Protein AF-A0A8C6RHA1-F1 (afdb_monomer)

pLDDT: mean 89.79, std 12.49, range [43.5, 98.19]

Mean predicted aligned error: 6.56 Å

Nearest PDB structures (foldseek):
  3hzj-assembly1_A  TM=1.000E+00  e=1.591E-09  Homo sapiens
  3hzj-assembly2_B  TM=9.993E-01  e=4.593E-09  Homo sapiens
  4nc6-assembly1_A  TM=9.758E-01  e=2.110E-07  Homo sapiens

Structure (mmCIF, N/CA/C/O backbone):
data_AF-A0A8C6RHA1-F1
#
_entry.id   AF-A0A8C6RHA1-F1
#
loop_
_atom_site.group_PDB
_atom_site.id
_atom_site.type_symbol
_atom_site.label_atom_id
_atom_site.label_alt_id
_atom_site.label_comp_id
_atom_site.label_asym_id
_atom_site.label_entity_id
_atom_site.label_seq_id
_atom_site.pdbx_PDB_ins_code
_atom_site.Cartn_x
_atom_site.Cartn_y
_atom_site.Cartn_z
_atom_site.occupancy
_atom_site.B_iso_or_equiv
_atom_site.auth_seq_id
_atom_site.auth_comp_id
_atom_site.auth_asym_id
_atom_site.auth_atom_id
_atom_site.pdbx_PDB_model_num
ATOM 1 N N . PRO A 1 1 ? 1.951 5.458 -12.246 1.00 89.94 1 PRO A N 1
ATOM 2 C CA . PRO A 1 1 ? 1.828 5.523 -13.725 1.00 89.94 1 PRO A CA 1
ATOM 3 C C . PRO A 1 1 ? 0.358 5.416 -14.117 1.00 89.94 1 PRO A C 1
ATOM 5 O O . PRO A 1 1 ? -0.366 4.764 -13.374 1.00 89.94 1 PRO A O 1
ATOM 8 N N . LEU A 1 2 ? -0.089 6.056 -15.203 1.00 91.56 2 LEU A N 1
ATOM 9 C CA . LEU A 1 2 ? -1.525 6.140 -15.520 1.00 91.56 2 LEU A CA 1
ATOM 10 C C . LEU A 1 2 ? -2.187 4.761 -15.674 1.00 91.56 2 LEU A C 1
ATOM 12 O O . LEU A 1 2 ? -3.212 4.530 -15.047 1.00 91.56 2 LEU A O 1
ATOM 16 N N . CYS A 1 3 ? -1.547 3.820 -16.378 1.00 88.81 3 CYS A N 1
ATOM 17 C CA . CYS A 1 3 ? -2.035 2.442 -16.546 1.00 88.81 3 CYS A CA 1
ATOM 18 C C . CYS A 1 3 ? -2.365 1.746 -15.213 1.00 88.81 3 CYS A C 1
ATOM 20 O O . CYS A 1 3 ? -3.437 1.180 -15.038 1.00 88.81 3 CYS A O 1
ATOM 22 N N . MET A 1 4 ? -1.468 1.855 -14.233 1.00 91.75 4 MET A N 1
ATOM 23 C CA . MET A 1 4 ? -1.667 1.312 -12.891 1.00 91.75 4 MET A CA 1
ATOM 24 C C . MET A 1 4 ? -2.820 2.006 -12.157 1.00 91.75 4 MET A C 1
ATOM 26 O O . MET A 1 4 ? -3.584 1.346 -11.462 1.00 91.75 4 MET A O 1
ATOM 30 N N . VAL A 1 5 ? -2.939 3.330 -12.294 1.00 93.62 5 VAL A N 1
ATOM 31 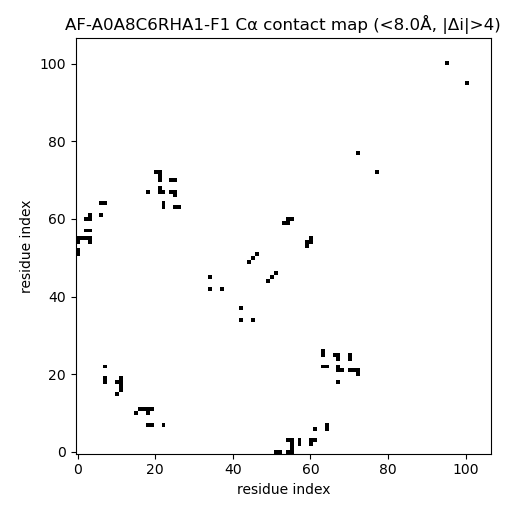C CA . VAL A 1 5 ? -3.997 4.101 -11.627 1.00 93.62 5 VAL A CA 1
ATOM 32 C C . VAL A 1 5 ? -5.364 3.725 -12.188 1.00 93.62 5 VAL A C 1
ATOM 34 O O . VAL A 1 5 ? -6.279 3.542 -11.399 1.00 93.62 5 VAL A O 1
ATOM 37 N N . PHE A 1 6 ? -5.498 3.533 -13.503 1.00 93.50 6 PHE A N 1
ATOM 38 C CA . PHE A 1 6 ? -6.762 3.107 -14.109 1.00 93.50 6 PHE A CA 1
ATOM 39 C C . PHE A 1 6 ? -7.244 1.773 -13.543 1.00 93.50 6 PHE A C 1
ATOM 41 O O . PHE A 1 6 ? -8.356 1.717 -13.037 1.00 93.50 6 PHE A O 1
ATOM 48 N N . HIS A 1 7 ? -6.374 0.763 -13.455 1.00 91.94 7 HIS A N 1
ATOM 49 C CA . HIS A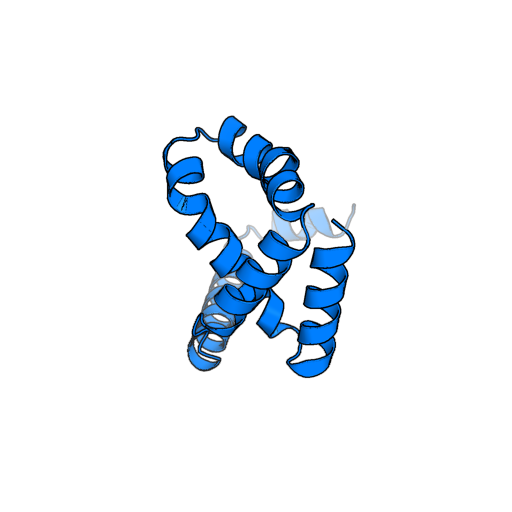 1 7 ? -6.754 -0.504 -12.825 1.00 91.94 7 HIS A CA 1
ATOM 50 C C . HIS A 1 7 ? -7.149 -0.368 -11.348 1.00 91.94 7 HIS A C 1
ATOM 52 O O . HIS A 1 7 ? -8.058 -1.056 -10.887 1.00 91.94 7 HIS A O 1
ATOM 58 N N . ILE A 1 8 ? -6.485 0.515 -10.592 1.00 93.62 8 ILE A N 1
ATOM 59 C CA . ILE A 1 8 ? -6.868 0.779 -9.198 1.00 93.62 8 ILE A CA 1
ATOM 60 C C . ILE A 1 8 ? -8.265 1.402 -9.144 1.00 93.62 8 ILE A C 1
ATOM 62 O O . IL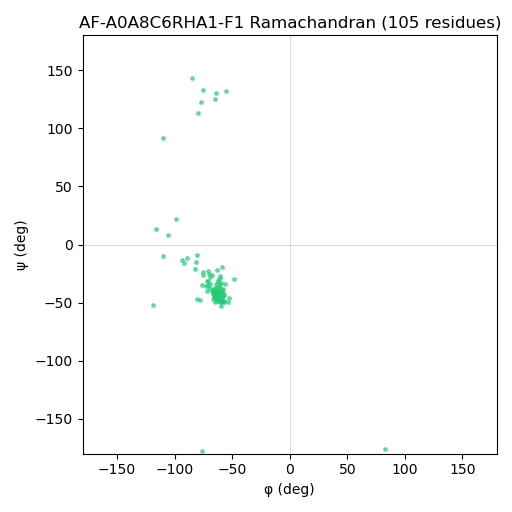E A 1 8 ? -9.054 1.015 -8.288 1.00 93.62 8 ILE A O 1
ATOM 66 N N . ILE A 1 9 ? -8.579 2.345 -10.039 1.00 95.25 9 ILE A N 1
ATOM 67 C CA . ILE A 1 9 ? -9.904 2.970 -10.112 1.00 95.25 9 ILE A CA 1
ATOM 68 C C . ILE A 1 9 ? -10.969 1.950 -10.523 1.00 95.25 9 ILE A C 1
ATOM 70 O O . ILE A 1 9 ? -12.017 1.908 -9.887 1.00 95.25 9 ILE A O 1
ATOM 74 N N . ASP A 1 10 ? -10.696 1.087 -11.502 1.00 93.31 10 ASP A N 1
ATOM 75 C CA . ASP A 1 10 ? -11.629 0.039 -11.931 1.00 93.31 10 ASP A CA 1
ATOM 76 C C . ASP A 1 10 ? -12.013 -0.875 -10.757 1.00 93.31 10 ASP A C 1
ATOM 78 O O . ASP A 1 10 ? -13.194 -1.090 -10.474 1.00 93.31 10 ASP A O 1
ATOM 82 N N . LEU A 1 11 ? -11.014 -1.362 -10.012 1.00 92.00 11 LEU A N 1
ATOM 83 C CA . LEU A 1 11 ? -11.244 -2.210 -8.842 1.00 92.00 11 LEU A CA 1
ATOM 84 C C . LEU A 1 11 ? -11.876 -1.439 -7.680 1.00 92.00 11 LEU A C 1
ATOM 86 O O . LEU A 1 11 ? -12.694 -1.992 -6.954 1.00 92.00 11 LEU A O 1
ATOM 90 N N . LEU A 1 12 ? -11.535 -0.161 -7.504 1.00 94.56 12 LEU A N 1
ATOM 91 C CA . LEU A 1 12 ? -12.140 0.695 -6.484 1.00 94.56 12 LEU A CA 1
ATOM 92 C C . LEU A 1 12 ? -13.638 0.881 -6.732 1.00 94.56 12 LEU A C 1
ATOM 94 O O . LEU A 1 12 ? -14.421 0.829 -5.786 1.00 94.56 12 LEU A O 1
ATOM 98 N N . LEU A 1 13 ? -14.034 1.092 -7.987 1.00 94.81 13 LEU A N 1
ATOM 99 C CA . LEU A 1 13 ? -15.435 1.239 -8.375 1.00 94.81 13 LEU A CA 1
ATOM 100 C C . LEU A 1 13 ? -16.198 -0.090 -8.279 1.00 94.81 13 LEU A C 1
ATOM 102 O O . LEU A 1 13 ? -17.387 -0.080 -7.971 1.00 94.81 13 LEU A O 1
ATOM 106 N N . CYS A 1 14 ? -15.524 -1.221 -8.502 1.00 92.44 14 CYS A N 1
ATOM 107 C CA . CYS A 1 14 ? -16.125 -2.553 -8.433 1.00 92.44 14 CYS A CA 1
ATOM 108 C C . CYS A 1 14 ? -16.256 -3.090 -6.992 1.00 92.44 14 CYS A C 1
ATOM 110 O O . CYS A 1 14 ? -17.311 -3.588 -6.603 1.00 92.44 14 CYS A O 1
ATOM 112 N N . GLU A 1 15 ? -15.198 -2.980 -6.183 1.00 88.38 15 GLU A N 1
ATOM 113 C CA . GLU A 1 15 ? -15.076 -3.632 -4.866 1.00 88.38 15 GLU A CA 1
ATOM 114 C C . GLU A 1 15 ? -15.126 -2.652 -3.677 1.00 88.38 15 GLU A C 1
ATOM 116 O O . GLU A 1 15 ? -15.226 -3.062 -2.514 1.00 88.38 15 GLU A O 1
ATOM 121 N N . GLY A 1 16 ? -15.063 -1.345 -3.944 1.00 91.38 16 GLY A N 1
ATOM 122 C CA . GLY A 1 16 ? -15.040 -0.287 -2.937 1.00 91.38 16 GLY A CA 1
ATOM 123 C C . GLY A 1 16 ? -13.651 -0.007 -2.348 1.00 91.38 16 GLY A C 1
ATOM 124 O O . GLY A 1 16 ? -12.633 -0.581 -2.734 1.00 91.38 16 GLY A O 1
ATOM 125 N N . LEU A 1 17 ? -13.602 0.892 -1.355 1.00 92.25 17 LEU A N 1
ATOM 126 C CA . LEU A 1 17 ? -12.356 1.438 -0.781 1.00 92.25 17 LEU A CA 1
ATOM 127 C C . LEU A 1 17 ? -11.404 0.392 -0.181 1.00 92.25 17 LEU A C 1
ATOM 129 O O . LEU A 1 17 ? -10.208 0.652 -0.048 1.00 92.25 17 LEU A O 1
ATOM 133 N N . ASN A 1 18 ? -11.895 -0.804 0.146 1.00 90.00 18 ASN A N 1
ATOM 134 C CA . ASN A 1 18 ? -11.064 -1.865 0.712 1.00 90.00 18 ASN A CA 1
ATOM 135 C C . ASN A 1 18 ? -9.965 -2.343 -0.247 1.00 90.00 18 ASN A C 1
ATOM 137 O O . ASN A 1 18 ? -8.951 -2.872 0.221 1.00 90.00 18 ASN A O 1
ATOM 141 N N . ILE A 1 19 ? -10.111 -2.136 -1.562 1.00 93.75 19 ILE A N 1
ATOM 142 C CA . ILE A 1 19 ? -9.070 -2.505 -2.525 1.00 93.75 19 ILE A CA 1
ATOM 143 C C . ILE A 1 19 ? -7.753 -1.762 -2.268 1.00 93.75 19 ILE A C 1
ATOM 145 O O . ILE A 1 19 ? -6.673 -2.303 -2.501 1.00 93.75 19 ILE A O 1
ATOM 149 N N . ILE A 1 20 ? -7.811 -0.557 -1.697 1.00 94.69 20 ILE A N 1
ATOM 150 C CA . ILE A 1 20 ? -6.612 0.230 -1.400 1.00 94.69 20 ILE A CA 1
ATOM 151 C C . ILE A 1 20 ? -5.698 -0.525 -0.427 1.00 94.69 20 ILE A C 1
ATOM 153 O O . ILE A 1 20 ? -4.482 -0.542 -0.617 1.00 94.69 20 ILE A O 1
ATOM 157 N N . PHE A 1 21 ? -6.265 -1.241 0.552 1.00 95.56 21 PHE A N 1
ATOM 158 C CA . PHE A 1 21 ? -5.485 -2.095 1.452 1.00 95.56 21 PHE A CA 1
ATOM 159 C C . PHE A 1 21 ? -4.846 -3.280 0.724 1.00 95.56 21 PHE A C 1
ATOM 161 O O . PHE A 1 21 ? -3.699 -3.621 1.004 1.00 95.56 21 PHE A O 1
ATOM 168 N N . HIS A 1 22 ? -5.556 -3.893 -0.222 1.00 95.12 22 HIS A N 1
ATOM 169 C CA . HIS A 1 22 ? -5.043 -5.015 -1.009 1.00 95.12 22 HIS A CA 1
ATOM 170 C C . HIS A 1 22 ? -3.846 -4.585 -1.865 1.00 95.12 22 HIS A C 1
ATOM 172 O O . HIS A 1 22 ? -2.789 -5.216 -1.821 1.00 95.12 22 HIS A O 1
ATOM 178 N N . VAL A 1 23 ? -3.979 -3.462 -2.577 1.00 95.88 23 VAL A N 1
ATOM 179 C CA . VAL A 1 23 ? -2.910 -2.893 -3.410 1.00 95.88 23 VAL A CA 1
ATOM 180 C C . VAL A 1 23 ? -1.724 -2.452 -2.551 1.00 95.88 23 VAL A C 1
ATOM 182 O O . VAL A 1 23 ? -0.582 -2.760 -2.889 1.00 95.88 23 VAL A O 1
ATOM 185 N N . ALA A 1 24 ? -1.965 -1.794 -1.412 1.00 96.38 24 ALA A N 1
ATOM 186 C CA . ALA A 1 24 ? -0.902 -1.395 -0.491 1.00 96.38 24 ALA A CA 1
ATOM 187 C C . ALA A 1 24 ? -0.111 -2.606 0.031 1.00 96.38 24 ALA A C 1
ATOM 189 O O . ALA A 1 24 ? 1.121 -2.605 0.003 1.00 96.38 24 ALA A O 1
ATOM 190 N N . LEU A 1 25 ? -0.800 -3.672 0.449 1.00 96.75 25 LEU A N 1
ATOM 191 C CA . LEU A 1 25 ? -0.153 -4.903 0.905 1.00 96.75 25 LEU A CA 1
ATOM 192 C C . LEU A 1 25 ? 0.613 -5.605 -0.220 1.00 96.75 25 LEU A C 1
ATOM 194 O O . LEU A 1 25 ? 1.700 -6.123 0.031 1.00 96.75 25 LEU A O 1
ATOM 198 N N . ALA A 1 26 ? 0.095 -5.602 -1.450 1.00 96.81 26 ALA A N 1
ATOM 199 C CA . ALA A 1 26 ? 0.798 -6.160 -2.603 1.00 96.81 26 ALA A CA 1
ATOM 200 C C . ALA A 1 26 ? 2.091 -5.390 -2.898 1.00 96.81 26 ALA A C 1
ATOM 202 O O . ALA A 1 26 ? 3.148 -6.000 -3.050 1.00 96.81 26 ALA A O 1
ATOM 203 N N . LEU A 1 27 ? 2.039 -4.054 -2.885 1.00 96.88 27 LEU A N 1
ATOM 204 C CA . LEU A 1 27 ? 3.213 -3.199 -3.075 1.00 96.88 27 LEU A CA 1
ATOM 205 C C . LEU A 1 27 ? 4.292 -3.463 -2.020 1.00 96.88 27 LEU A C 1
ATOM 207 O O . LEU A 1 27 ? 5.468 -3.602 -2.370 1.00 96.88 27 LEU A O 1
ATOM 211 N N . LEU A 1 28 ? 3.893 -3.565 -0.748 1.00 97.12 28 LEU A N 1
ATOM 212 C CA . LEU A 1 28 ? 4.797 -3.865 0.365 1.00 97.12 28 LEU A CA 1
ATOM 213 C C . LEU A 1 28 ? 5.385 -5.273 0.249 1.00 97.12 28 LEU A C 1
ATOM 215 O O . LEU A 1 28 ? 6.591 -5.446 0.398 1.00 97.12 28 LEU A O 1
ATOM 219 N N . LYS A 1 29 ? 4.557 -6.275 -0.066 1.00 96.19 29 LYS A N 1
ATOM 220 C CA . LYS A 1 29 ? 4.997 -7.666 -0.224 1.00 96.19 29 LYS A CA 1
ATOM 221 C C . LYS A 1 29 ? 6.021 -7.806 -1.350 1.00 96.19 29 LYS A C 1
ATOM 223 O O . LYS A 1 29 ? 7.046 -8.450 -1.155 1.00 96.19 29 LYS A O 1
ATOM 228 N N . THR A 1 30 ? 5.765 -7.179 -2.495 1.00 95.94 30 THR A N 1
ATOM 229 C CA . THR A 1 30 ? 6.643 -7.231 -3.675 1.00 95.94 30 THR A CA 1
ATOM 230 C C . THR A 1 30 ? 7.939 -6.442 -3.483 1.00 95.94 30 THR A C 1
ATOM 232 O O . THR A 1 30 ? 8.936 -6.741 -4.131 1.00 95.94 30 THR A O 1
ATOM 235 N N . SER A 1 31 ? 7.955 -5.471 -2.568 1.00 96.69 31 SER A N 1
ATOM 236 C CA . SER A 1 31 ? 9.120 -4.615 -2.292 1.00 96.69 31 SER A CA 1
ATOM 237 C C . SER A 1 31 ? 9.830 -4.949 -0.978 1.00 96.69 31 SER A C 1
ATOM 239 O O . SER A 1 31 ? 10.686 -4.189 -0.536 1.00 96.69 31 SER A O 1
ATOM 241 N N . LYS A 1 32 ? 9.458 -6.053 -0.319 1.00 97.38 32 LYS A N 1
ATOM 242 C CA . LYS A 1 32 ? 9.887 -6.381 1.047 1.00 97.38 32 LYS A CA 1
ATOM 243 C C . LYS A 1 32 ? 11.409 -6.365 1.208 1.00 97.38 32 LYS A C 1
ATOM 245 O O . LYS A 1 32 ? 11.905 -5.741 2.137 1.00 97.38 32 LYS A O 1
ATOM 250 N N . GLU A 1 33 ? 12.129 -7.042 0.320 1.00 97.25 33 GLU A N 1
ATOM 251 C CA . GLU A 1 33 ? 13.585 -7.183 0.431 1.00 97.25 33 GLU A CA 1
ATOM 252 C C . GLU A 1 33 ? 14.306 -5.844 0.216 1.00 97.25 33 GLU A C 1
ATOM 254 O O . GLU A 1 33 ? 15.205 -5.510 0.982 1.00 97.25 33 GLU A O 1
ATOM 259 N N . ASP A 1 34 ? 13.852 -5.027 -0.743 1.00 96.12 34 ASP A N 1
ATOM 260 C CA . ASP A 1 34 ? 14.393 -3.676 -0.952 1.00 96.12 34 ASP A CA 1
ATOM 261 C C . ASP A 1 34 ? 14.174 -2.781 0.278 1.00 96.12 34 ASP A C 1
ATOM 263 O O . ASP A 1 34 ? 15.046 -2.002 0.656 1.00 96.12 34 ASP A O 1
ATOM 267 N N . LEU A 1 35 ? 12.998 -2.889 0.907 1.00 97.38 35 LEU A N 1
ATOM 268 C CA . LEU A 1 35 ? 12.629 -2.086 2.072 1.00 97.38 35 LEU A CA 1
ATOM 269 C C . LEU A 1 35 ? 13.374 -2.515 3.340 1.00 97.38 35 LEU A C 1
ATOM 271 O O . LEU A 1 35 ? 13.718 -1.658 4.144 1.00 97.38 35 LEU A O 1
ATOM 275 N N . LEU A 1 36 ? 13.630 -3.813 3.526 1.00 97.69 36 LEU A N 1
ATOM 276 C CA . LEU A 1 36 ? 14.361 -4.325 4.692 1.00 97.69 36 LEU A CA 1
ATOM 277 C C . LEU A 1 36 ? 15.850 -3.966 4.677 1.00 97.69 36 LEU A C 1
ATOM 279 O O . LEU A 1 36 ? 16.471 -3.919 5.734 1.00 97.69 36 LEU A O 1
ATOM 283 N N . GLN A 1 37 ? 16.418 -3.730 3.495 1.00 96.62 37 GLN A N 1
ATOM 284 C CA . GLN A 1 37 ? 17.813 -3.316 3.333 1.00 96.62 37 GLN A CA 1
ATOM 285 C C . GLN A 1 37 ? 17.991 -1.793 3.369 1.00 96.62 37 GLN A C 1
ATOM 287 O O . GLN A 1 37 ? 19.120 -1.309 3.434 1.00 96.62 37 GLN A O 1
ATOM 292 N N . ALA A 1 38 ? 16.896 -1.036 3.301 1.00 97.50 38 ALA A N 1
ATOM 293 C CA . ALA A 1 38 ? 16.933 0.413 3.309 1.00 97.50 38 ALA A CA 1
ATOM 294 C C . ALA A 1 38 ? 16.987 0.965 4.740 1.00 97.50 38 ALA A C 1
ATOM 296 O O . ALA A 1 38 ? 16.327 0.466 5.652 1.00 97.50 38 ALA A O 1
ATOM 297 N N . ASP A 1 39 ? 17.729 2.055 4.916 1.00 97.94 39 ASP A N 1
ATOM 298 C CA . ASP A 1 39 ? 17.575 2.924 6.075 1.00 97.94 39 ASP A CA 1
ATOM 299 C C . ASP A 1 39 ? 16.318 3.806 5.928 1.00 97.94 39 ASP A C 1
ATOM 301 O O . ASP A 1 39 ? 15.552 3.704 4.963 1.00 97.94 39 ASP A O 1
ATOM 305 N N . PHE A 1 40 ? 16.075 4.684 6.903 1.00 97.56 40 PHE A N 1
ATOM 306 C CA . PHE A 1 40 ? 14.884 5.533 6.907 1.00 97.56 40 PHE A CA 1
ATOM 307 C C . PHE A 1 40 ? 14.787 6.424 5.655 1.00 97.56 40 PHE A C 1
ATOM 309 O O . PHE A 1 40 ? 13.742 6.470 5.001 1.00 97.56 40 PHE A O 1
ATOM 316 N N . GLU A 1 41 ? 15.875 7.106 5.283 1.00 98.00 41 GLU A N 1
ATOM 317 C CA . GLU A 1 41 ? 15.894 7.969 4.097 1.00 98.00 41 GLU A CA 1
ATOM 318 C C . GLU A 1 41 ? 15.750 7.151 2.804 1.00 98.00 41 GLU A C 1
ATOM 320 O O . GLU A 1 41 ? 14.970 7.509 1.912 1.00 98.00 41 GLU A O 1
ATOM 325 N N . GLY A 1 42 ? 16.445 6.017 2.717 1.00 98.12 42 GLY A N 1
ATOM 326 C CA . GLY A 1 42 ? 16.382 5.078 1.607 1.00 98.12 42 GLY A CA 1
ATOM 327 C C . GLY A 1 42 ? 14.972 4.548 1.375 1.00 98.12 42 GLY A C 1
ATOM 328 O O . GLY A 1 42 ? 14.513 4.533 0.229 1.00 98.12 42 GLY A O 1
ATOM 329 N N . ALA A 1 43 ? 14.243 4.206 2.439 1.00 98.19 43 ALA A N 1
ATOM 330 C CA . ALA A 1 43 ? 12.857 3.758 2.348 1.00 98.19 43 ALA A CA 1
ATOM 331 C C . ALA A 1 43 ? 11.948 4.867 1.788 1.00 98.19 43 ALA A C 1
ATOM 333 O O . ALA A 1 43 ? 11.179 4.634 0.850 1.00 98.19 43 ALA A O 1
ATOM 334 N N . LEU A 1 44 ? 12.081 6.106 2.276 1.00 97.81 44 LEU A N 1
ATOM 335 C CA . LEU A 1 44 ? 11.316 7.248 1.755 1.00 97.81 44 LEU A CA 1
ATOM 336 C C . LEU A 1 44 ? 11.631 7.523 0.277 1.00 97.81 44 LEU A C 1
ATOM 338 O O . LEU A 1 44 ? 10.725 7.756 -0.533 1.00 97.81 44 LEU A O 1
ATOM 342 N N . LYS A 1 45 ? 12.910 7.459 -0.105 1.00 97.62 45 LYS A N 1
ATOM 343 C CA . LYS A 1 45 ? 13.351 7.614 -1.497 1.00 97.62 45 LYS A CA 1
ATOM 344 C C . LYS A 1 45 ? 12.826 6.484 -2.383 1.00 97.62 45 LYS A C 1
ATOM 346 O O . LYS A 1 45 ? 12.415 6.741 -3.519 1.00 97.62 45 LYS A O 1
ATOM 351 N N . PHE A 1 46 ? 12.795 5.254 -1.875 1.00 97.62 46 PHE A N 1
ATOM 352 C CA . PHE A 1 46 ? 12.247 4.095 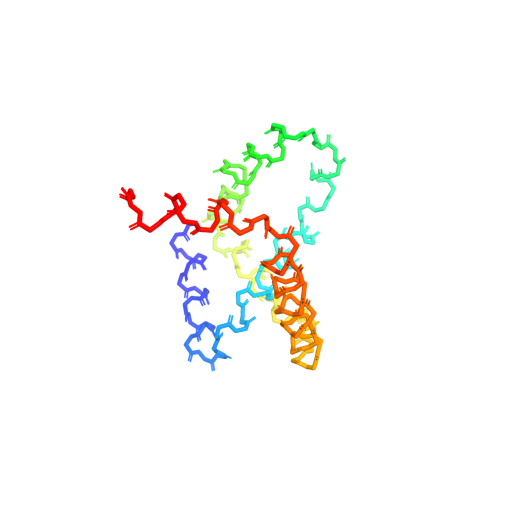-2.571 1.00 97.62 46 PHE A CA 1
ATOM 353 C C . PHE A 1 46 ? 10.769 4.305 -2.918 1.00 97.62 46 PHE A C 1
ATOM 355 O O . PHE A 1 46 ? 10.412 4.227 -4.098 1.00 97.62 46 PHE A O 1
ATOM 362 N N . PHE A 1 47 ? 9.933 4.666 -1.936 1.00 97.00 47 PHE A N 1
ATOM 363 C CA . PHE A 1 47 ? 8.502 4.912 -2.156 1.00 97.00 47 PHE A CA 1
ATOM 364 C C . PHE A 1 47 ? 8.240 6.054 -3.141 1.00 97.00 47 PHE A C 1
ATOM 366 O O . PHE A 1 47 ? 7.360 5.945 -3.994 1.00 97.00 47 PHE A O 1
ATOM 373 N N . ARG A 1 48 ? 9.014 7.142 -3.060 1.00 96.62 48 ARG A N 1
ATOM 374 C CA . ARG A 1 48 ? 8.810 8.328 -3.906 1.00 96.62 48 ARG A CA 1
ATOM 375 C C . ARG A 1 48 ? 9.292 8.144 -5.341 1.00 96.62 48 ARG A C 1
ATOM 377 O O . ARG A 1 48 ? 8.704 8.716 -6.256 1.00 96.62 48 ARG A O 1
ATOM 384 N N . VAL A 1 49 ? 10.378 7.398 -5.549 1.00 96.31 49 VAL A N 1
ATOM 385 C CA . VAL A 1 49 ? 11.089 7.379 -6.839 1.00 96.31 49 VAL A CA 1
ATOM 386 C C . VAL A 1 49 ? 11.102 6.001 -7.479 1.00 96.31 49 VAL A C 1
ATOM 388 O O . VAL A 1 49 ? 10.768 5.879 -8.657 1.00 96.31 49 VAL A O 1
ATOM 391 N N . GLN A 1 50 ? 11.527 4.972 -6.749 1.00 95.44 50 GLN A N 1
ATOM 392 C CA . GLN A 1 50 ? 11.756 3.651 -7.335 1.00 95.44 50 GLN A CA 1
ATOM 393 C C . GLN A 1 50 ? 10.444 2.902 -7.553 1.00 95.44 50 GLN A C 1
ATOM 395 O O . GLN A 1 50 ? 10.192 2.408 -8.655 1.00 95.44 50 GLN A O 1
ATOM 400 N N . LEU A 1 51 ? 9.582 2.880 -6.536 1.00 94.94 51 LEU A N 1
ATOM 401 C CA . LEU A 1 51 ? 8.323 2.149 -6.573 1.00 94.94 51 LEU A CA 1
ATOM 402 C C . LEU A 1 51 ? 7.426 2.588 -7.750 1.00 94.94 51 LEU A C 1
ATOM 404 O O . LEU A 1 51 ? 7.027 1.721 -8.528 1.00 94.94 51 LEU A O 1
ATOM 408 N N . PRO A 1 52 ? 7.181 3.892 -8.011 1.00 94.00 52 PRO A N 1
ATOM 409 C CA . PRO A 1 52 ? 6.342 4.306 -9.135 1.00 94.00 52 PRO A CA 1
ATOM 410 C C . PRO A 1 52 ? 6.972 4.013 -10.502 1.00 94.00 52 PRO A C 1
ATOM 412 O O . PRO A 1 52 ? 6.249 3.850 -11.484 1.00 94.00 52 PRO A O 1
ATOM 415 N N . LYS A 1 53 ? 8.310 3.948 -10.597 1.00 94.94 53 LYS A N 1
ATOM 416 C CA . LYS A 1 53 ? 9.014 3.614 -11.847 1.00 94.94 53 LYS A CA 1
ATOM 417 C C . LYS A 1 53 ? 8.816 2.147 -12.239 1.00 94.94 53 LYS A C 1
ATOM 419 O O . LYS A 1 53 ? 8.645 1.883 -13.427 1.00 94.94 53 LYS A O 1
ATOM 424 N N . ARG A 1 54 ? 8.780 1.220 -11.271 1.00 94.31 54 ARG A N 1
ATOM 425 C CA . ARG A 1 54 ? 8.605 -0.229 -11.516 1.00 94.31 54 ARG A CA 1
ATOM 426 C C . ARG A 1 54 ? 7.291 -0.561 -12.232 1.00 94.31 54 ARG A C 1
ATOM 428 O O . ARG A 1 54 ? 7.264 -1.451 -13.076 1.00 94.31 54 ARG A O 1
ATOM 435 N N . TYR A 1 55 ? 6.232 0.200 -11.964 1.00 95.62 55 TYR A N 1
ATOM 436 C CA . TYR A 1 55 ? 4.893 -0.030 -12.526 1.00 95.62 55 TYR A CA 1
ATOM 437 C C . TYR A 1 55 ? 4.571 0.856 -13.735 1.00 95.62 55 TYR A C 1
ATOM 439 O O . TYR A 1 55 ? 3.405 1.120 -14.016 1.00 95.62 55 TYR A O 1
ATOM 447 N N . ARG A 1 56 ? 5.590 1.390 -14.429 1.00 93.88 56 ARG A N 1
ATOM 448 C CA . ARG A 1 56 ? 5.377 2.117 -15.697 1.00 93.88 56 ARG A CA 1
ATOM 449 C C . ARG A 1 56 ? 4.982 1.177 -16.830 1.00 93.88 56 ARG A C 1
ATOM 451 O O . ARG A 1 56 ? 4.193 1.573 -17.678 1.00 93.88 56 ARG A O 1
ATOM 458 N N . ALA A 1 57 ? 5.528 -0.038 -16.825 1.00 93.69 57 ALA A N 1
ATOM 459 C CA . ALA A 1 57 ? 5.149 -1.086 -17.759 1.00 93.69 57 ALA A CA 1
ATOM 460 C C . ALA A 1 57 ? 3.789 -1.675 -17.366 1.00 93.69 57 ALA A C 1
ATOM 462 O O . ALA A 1 57 ? 3.565 -2.012 -16.201 1.00 93.69 57 ALA A O 1
ATOM 463 N N . GLU A 1 58 ? 2.906 -1.821 -18.350 1.00 91.75 58 GLU A N 1
ATOM 464 C CA . GLU A 1 58 ? 1.546 -2.331 -18.161 1.00 91.75 58 GLU A CA 1
ATOM 465 C C . GLU A 1 58 ? 1.535 -3.754 -17.596 1.00 91.75 58 GLU A C 1
ATOM 467 O O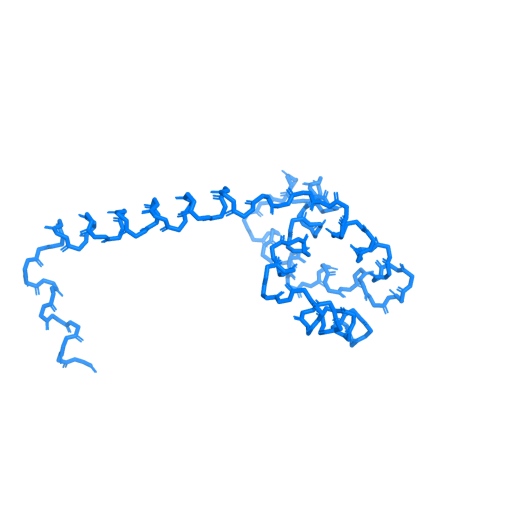 . GLU A 1 58 ? 0.801 -4.039 -16.654 1.00 91.75 58 GLU A O 1
ATOM 472 N N . GLU A 1 59 ? 2.431 -4.621 -18.071 1.00 94.62 59 GLU A N 1
ATOM 473 C CA . GLU A 1 59 ? 2.560 -5.987 -17.560 1.00 94.62 59 GLU A CA 1
ATOM 474 C C . GLU A 1 59 ? 2.851 -6.023 -16.051 1.00 94.62 59 GLU A C 1
ATOM 476 O O . GLU A 1 59 ? 2.245 -6.806 -15.317 1.00 94.62 59 GLU A O 1
ATOM 481 N N . ASN A 1 60 ? 3.729 -5.142 -15.563 1.00 94.06 60 ASN A N 1
ATOM 482 C CA . ASN A 1 60 ? 4.045 -5.061 -14.138 1.00 94.06 60 ASN A CA 1
ATOM 483 C C . ASN A 1 60 ? 2.844 -4.566 -13.328 1.00 94.06 60 ASN A C 1
ATOM 485 O O . ASN A 1 60 ? 2.608 -5.053 -12.223 1.00 94.06 60 ASN A O 1
ATOM 489 N N . ALA A 1 61 ? 2.086 -3.606 -13.867 1.00 93.88 61 ALA A N 1
ATOM 490 C CA . ALA A 1 61 ? 0.870 -3.117 -13.229 1.00 93.88 61 ALA A CA 1
ATOM 491 C C . ALA A 1 61 ? -0.194 -4.224 -13.156 1.00 93.88 61 ALA A C 1
ATOM 493 O O . ALA A 1 61 ? -0.756 -4.449 -12.089 1.00 93.88 61 ALA A O 1
ATOM 494 N N . ARG A 1 62 ? -0.399 -4.977 -14.243 1.00 93.44 62 ARG A N 1
ATOM 495 C CA . ARG A 1 62 ? -1.337 -6.107 -14.298 1.00 93.44 62 ARG A CA 1
ATOM 496 C C . ARG A 1 62 ? -0.980 -7.191 -13.282 1.00 93.44 62 ARG A C 1
ATOM 498 O O . ARG A 1 62 ? -1.829 -7.586 -12.488 1.00 93.44 62 ARG A O 1
ATOM 505 N N . ARG A 1 63 ? 0.292 -7.606 -13.240 1.00 95.00 63 ARG A N 1
ATOM 506 C CA . ARG A 1 63 ? 0.795 -8.585 -12.257 1.00 95.00 63 ARG A CA 1
ATOM 507 C C . ARG A 1 63 ? 0.580 -8.113 -10.816 1.00 95.00 63 ARG A C 1
ATOM 509 O O . ARG A 1 63 ? 0.233 -8.917 -9.956 1.00 95.00 63 ARG A O 1
ATOM 516 N N . LEU A 1 64 ? 0.757 -6.818 -10.539 1.00 95.12 64 LEU A N 1
ATOM 517 C CA . LEU A 1 64 ? 0.467 -6.258 -9.216 1.00 95.12 64 LEU A CA 1
ATOM 518 C C . LEU A 1 64 ? -1.019 -6.366 -8.859 1.00 95.12 64 LEU A C 1
ATOM 520 O O . LEU A 1 64 ? -1.330 -6.715 -7.723 1.00 95.12 64 LEU A O 1
ATOM 524 N N . MET A 1 65 ? -1.926 -6.074 -9.795 1.00 94.56 65 MET A N 1
ATOM 525 C CA . MET A 1 65 ? -3.369 -6.173 -9.543 1.00 94.56 65 MET A CA 1
ATOM 526 C C . MET A 1 65 ? -3.785 -7.617 -9.267 1.00 94.56 65 MET A C 1
ATOM 528 O O . MET A 1 65 ? -4.482 -7.873 -8.291 1.00 94.56 65 MET A O 1
ATOM 532 N N . GLU A 1 66 ? -3.269 -8.577 -10.039 1.00 93.56 66 GLU A N 1
ATOM 533 C CA . GLU A 1 66 ? -3.474 -10.006 -9.774 1.00 93.56 66 GLU A CA 1
ATOM 534 C C . GLU A 1 66 ? -2.992 -10.393 -8.367 1.00 93.56 66 GLU A C 1
ATOM 536 O O . GLU A 1 66 ? -3.678 -11.104 -7.632 1.00 93.56 66 GLU A O 1
ATOM 541 N N . GLN A 1 67 ? -1.821 -9.907 -7.950 1.00 94.62 67 GLN A N 1
ATOM 542 C CA . GLN A 1 67 ? -1.321 -10.133 -6.593 1.00 94.62 67 GLN A CA 1
ATOM 543 C C . GLN A 1 67 ? -2.212 -9.480 -5.533 1.00 94.62 67 GLN A C 1
ATOM 545 O O . GLN A 1 67 ? -2.463 -10.105 -4.504 1.00 94.62 67 GLN A O 1
ATOM 550 N N . ALA A 1 68 ? -2.699 -8.261 -5.774 1.00 94.50 68 ALA A N 1
ATOM 551 C CA . ALA A 1 68 ? -3.580 -7.542 -4.861 1.00 94.50 68 ALA A CA 1
ATOM 552 C C . ALA A 1 68 ? -4.901 -8.295 -4.646 1.00 94.50 68 ALA A C 1
ATOM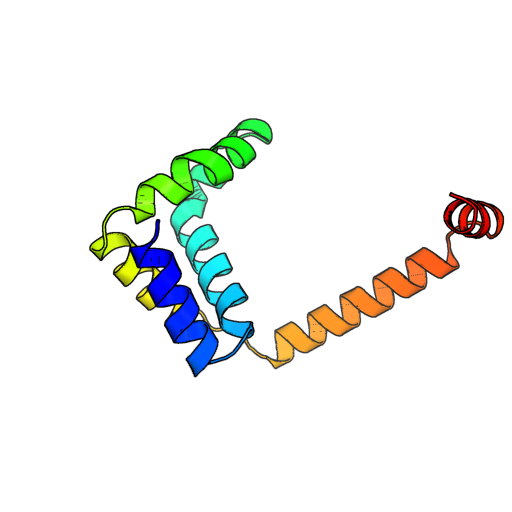 554 O O . ALA A 1 68 ? -5.252 -8.557 -3.497 1.00 94.50 68 ALA A O 1
ATOM 555 N N . CYS A 1 69 ? -5.565 -8.744 -5.714 1.00 90.69 69 CYS A N 1
ATOM 556 C CA . CYS A 1 69 ? -6.797 -9.537 -5.626 1.00 90.69 69 CYS A CA 1
ATOM 557 C C . CYS A 1 69 ? -6.600 -10.874 -4.882 1.00 90.69 69 CYS A C 1
ATOM 559 O O . CYS A 1 69 ? -7.527 -11.394 -4.268 1.00 90.69 69 CYS A O 1
ATOM 561 N N . ASN A 1 70 ? -5.385 -11.433 -4.895 1.00 92.38 70 ASN A N 1
ATOM 562 C CA . ASN A 1 70 ? -5.062 -12.677 -4.190 1.00 92.38 70 ASN A CA 1
ATOM 563 C C . ASN A 1 70 ? -4.764 -12.493 -2.690 1.00 92.38 70 ASN A C 1
ATOM 565 O O . ASN A 1 70 ? -4.716 -13.473 -1.937 1.00 92.38 70 ASN A O 1
ATOM 569 N N . ILE A 1 71 ? -4.528 -11.264 -2.224 1.00 93.62 71 ILE A N 1
ATOM 570 C CA . ILE A 1 71 ? -4.278 -11.002 -0.805 1.00 93.62 71 ILE A CA 1
ATOM 571 C C . ILE A 1 71 ? -5.605 -11.035 -0.058 1.00 93.62 71 ILE A C 1
ATOM 573 O O . ILE A 1 71 ? -6.511 -10.266 -0.329 1.00 93.62 71 ILE A O 1
ATOM 577 N N . LYS A 1 72 ? -5.721 -11.894 0.954 1.00 89.81 72 LYS A N 1
ATOM 578 C CA . LYS A 1 72 ? -6.908 -11.896 1.812 1.00 89.81 72 LYS A CA 1
ATOM 579 C C . LYS A 1 72 ? -6.806 -10.766 2.830 1.00 89.81 72 LYS A C 1
ATOM 581 O O . LYS A 1 72 ? -5.986 -10.846 3.746 1.00 89.81 72 LYS A O 1
ATOM 586 N N . VAL A 1 73 ? -7.683 -9.768 2.725 1.00 89.25 73 VAL A N 1
ATOM 587 C CA . VAL A 1 73 ? -7.891 -8.745 3.762 1.00 89.25 73 VAL A CA 1
ATOM 588 C C . VAL A 1 73 ? -9.262 -8.960 4.416 1.00 89.25 73 VAL A C 1
ATOM 590 O O . VAL A 1 73 ? -10.273 -8.450 3.933 1.00 89.25 73 VAL A O 1
ATOM 593 N N . PRO A 1 74 ? -9.354 -9.736 5.516 1.00 91.25 74 PRO A N 1
ATOM 594 C CA . PRO A 1 74 ? -10.637 -10.017 6.147 1.00 91.25 74 PRO A CA 1
ATOM 595 C C . PRO A 1 74 ? -11.264 -8.740 6.711 1.00 91.25 74 PRO A C 1
ATOM 597 O O . PRO A 1 74 ? -10.684 -8.088 7.581 1.00 91.25 74 PRO A O 1
ATOM 600 N N . THR A 1 75 ? -12.495 -8.433 6.309 1.00 88.69 75 THR A N 1
ATOM 601 C CA . THR A 1 75 ? -13.253 -7.269 6.806 1.00 88.69 75 THR A CA 1
ATOM 602 C C . THR A 1 75 ? -13.403 -7.265 8.328 1.00 88.69 75 THR A C 1
ATOM 604 O O . THR A 1 75 ? -13.338 -6.213 8.957 1.00 88.69 75 THR A O 1
ATOM 607 N N . LYS A 1 76 ? -13.517 -8.445 8.956 1.00 93.62 76 LYS A N 1
ATOM 608 C CA . LYS A 1 76 ? -13.508 -8.589 10.423 1.00 93.62 76 LYS A CA 1
ATOM 609 C C . LYS A 1 76 ? -12.224 -8.042 11.058 1.00 93.62 76 LYS A C 1
ATOM 611 O O . LYS A 1 76 ? -12.285 -7.430 12.119 1.00 93.62 76 LYS A O 1
ATOM 616 N N . LYS A 1 77 ? -11.073 -8.255 10.411 1.00 93.94 77 LYS A N 1
ATOM 617 C CA . LYS A 1 77 ? -9.767 -7.784 10.888 1.00 93.94 77 LYS A CA 1
ATOM 618 C C . LYS A 1 77 ? -9.645 -6.266 10.732 1.00 93.94 77 LYS A C 1
ATOM 620 O O . LYS A 1 77 ? -9.197 -5.614 11.664 1.00 93.94 77 LYS A O 1
ATOM 625 N N . LEU A 1 78 ? -10.136 -5.709 9.621 1.00 93.94 78 LEU A N 1
ATOM 626 C CA . LEU A 1 78 ? -10.208 -4.254 9.425 1.00 93.94 78 LEU A CA 1
ATOM 627 C C . LEU A 1 78 ? -11.082 -3.573 10.488 1.00 93.94 78 LEU A C 1
ATOM 629 O O . LEU A 1 78 ? -10.618 -2.649 11.143 1.00 93.94 78 LEU A O 1
ATOM 633 N N . LYS A 1 79 ? -12.293 -4.087 10.741 1.00 94.88 79 LYS A N 1
ATOM 634 C CA . LYS A 1 79 ? -13.186 -3.559 11.792 1.00 94.88 79 LYS A CA 1
ATOM 635 C C . LYS A 1 79 ? -12.577 -3.646 13.192 1.00 94.88 79 LYS A C 1
ATOM 637 O O . LYS A 1 79 ? -12.840 -2.800 14.038 1.00 94.88 79 LYS A O 1
ATOM 642 N N . LYS A 1 80 ? -11.787 -4.690 13.459 1.00 96.94 80 LYS A N 1
ATOM 643 C CA . LYS A 1 80 ? -11.045 -4.810 14.718 1.00 96.94 80 LYS A CA 1
ATOM 644 C C . LYS A 1 80 ? -10.002 -3.691 14.839 1.00 96.94 80 LYS A C 1
ATOM 646 O O . LYS A 1 80 ? -9.997 -3.005 15.853 1.00 96.94 80 LYS A O 1
ATOM 651 N N . TYR A 1 81 ? -9.191 -3.472 13.803 1.00 96.62 81 TYR A N 1
ATOM 652 C CA . TYR A 1 81 ? -8.184 -2.405 13.792 1.00 96.62 81 TYR A CA 1
ATOM 653 C C . TYR A 1 81 ? -8.785 -1.002 13.874 1.00 96.62 81 TYR A C 1
ATOM 655 O O . TYR A 1 81 ? -8.234 -0.147 14.557 1.00 96.62 81 TYR A O 1
ATOM 663 N N . GLU A 1 82 ? -9.933 -0.773 13.240 1.00 95.62 82 GLU A N 1
ATOM 664 C CA . GLU A 1 82 ? -10.679 0.481 13.363 1.00 95.62 82 GLU A CA 1
ATOM 665 C C . GLU A 1 82 ? -11.065 0.773 14.822 1.00 95.62 82 GLU A C 1
ATOM 667 O O . GLU A 1 82 ? -10.768 1.851 15.333 1.00 95.62 82 GLU A O 1
ATOM 672 N N . LYS A 1 83 ? -11.657 -0.206 15.521 1.00 97.19 83 LYS A N 1
ATOM 673 C CA . LYS A 1 83 ? -12.032 -0.065 16.938 1.00 97.19 83 LYS A CA 1
ATOM 674 C C . LYS A 1 83 ? -10.823 0.144 17.847 1.00 97.19 83 LYS A C 1
ATOM 676 O O . LYS A 1 83 ? -10.875 0.978 18.744 1.00 97.19 83 LYS A O 1
ATOM 681 N N . GLU A 1 84 ? -9.741 -0.603 17.621 1.00 97.25 84 GLU A N 1
ATOM 682 C CA . GLU A 1 84 ? -8.489 -0.445 18.375 1.00 97.25 84 GLU A CA 1
ATOM 683 C C . GLU A 1 84 ? -7.897 0.958 18.185 1.00 97.25 84 GLU A C 1
ATOM 685 O O . GLU A 1 84 ? -7.469 1.585 19.153 1.00 97.25 84 GLU A O 1
ATOM 690 N N . TYR A 1 85 ? -7.928 1.482 16.956 1.00 96.19 85 TYR A N 1
ATOM 691 C CA . TYR A 1 85 ? -7.468 2.833 16.658 1.00 96.19 85 TYR A CA 1
ATOM 692 C C . TYR A 1 85 ? -8.329 3.905 17.340 1.00 96.19 85 TYR A C 1
ATOM 694 O O . TYR A 1 85 ? -7.779 4.822 17.948 1.00 96.19 85 TYR A O 1
ATOM 702 N N . GLN A 1 86 ? -9.660 3.778 17.293 1.00 95.81 86 GLN A N 1
ATOM 703 C CA . GLN A 1 86 ? -10.580 4.709 17.961 1.00 95.81 86 GLN 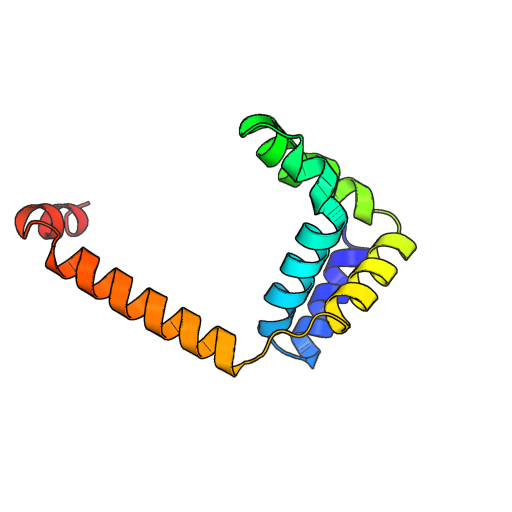A CA 1
ATOM 704 C C . GLN A 1 86 ? -10.359 4.734 19.478 1.00 95.81 86 GLN A C 1
ATOM 706 O O . GLN A 1 86 ? -10.129 5.804 20.038 1.00 95.81 86 GLN A O 1
ATOM 711 N N . ALA A 1 87 ? -10.310 3.566 20.125 1.00 95.69 87 ALA A N 1
ATOM 712 C CA . ALA A 1 87 ? -10.074 3.468 21.566 1.00 95.69 87 ALA A CA 1
ATOM 713 C C . ALA A 1 87 ? -8.710 4.054 21.978 1.00 95.69 87 ALA A C 1
ATOM 715 O O . ALA A 1 87 ? -8.598 4.750 22.985 1.00 95.69 87 ALA A O 1
ATOM 716 N N . MET A 1 88 ? -7.660 3.816 21.184 1.00 94.88 88 MET A N 1
ATOM 717 C CA . MET A 1 88 ? -6.341 4.408 21.419 1.00 94.88 88 MET A CA 1
ATOM 718 C C . MET A 1 88 ? -6.370 5.938 21.304 1.00 94.88 88 MET A C 1
ATOM 720 O O . MET A 1 88 ? -5.774 6.617 22.138 1.00 94.88 88 MET A O 1
ATOM 724 N N . ARG A 1 89 ? -7.060 6.488 20.297 1.00 91.69 89 ARG A N 1
ATOM 725 C CA . ARG A 1 89 ? -7.199 7.941 20.117 1.00 91.69 89 ARG A CA 1
ATOM 726 C C . ARG A 1 89 ? -7.979 8.587 21.259 1.00 91.69 89 ARG A C 1
ATOM 728 O O . ARG A 1 89 ? -7.551 9.625 21.753 1.00 91.69 89 ARG A O 1
ATOM 735 N N . GLU A 1 90 ? -9.071 7.973 21.706 1.00 90.44 90 GLU A N 1
ATOM 736 C CA . GLU A 1 90 ? -9.854 8.447 22.856 1.00 90.44 90 GLU A CA 1
ATOM 737 C C . GLU A 1 90 ? -9.022 8.461 24.144 1.00 90.44 90 GLU A C 1
ATOM 739 O O . GLU A 1 90 ? -9.002 9.466 24.852 1.00 90.44 90 GLU A O 1
ATOM 744 N N . ASN A 1 91 ? -8.258 7.396 24.405 1.00 90.56 91 ASN A N 1
ATOM 745 C CA . ASN A 1 91 ? -7.361 7.331 25.560 1.00 90.56 91 ASN A CA 1
ATOM 746 C C . ASN A 1 91 ? -6.233 8.372 25.505 1.00 90.56 91 ASN A C 1
ATOM 748 O O . ASN A 1 91 ? -5.816 8.860 26.553 1.00 90.56 91 ASN A O 1
ATOM 752 N N . GLN A 1 92 ? -5.717 8.703 24.315 1.00 87.75 92 GLN A N 1
ATOM 753 C CA . GLN A 1 92 ? -4.723 9.772 24.147 1.00 87.75 92 GLN A CA 1
ATOM 754 C C . GLN A 1 92 ? -5.330 11.142 24.474 1.00 87.75 92 GLN A C 1
ATOM 756 O O . GLN A 1 92 ? -4.758 11.882 25.262 1.00 87.75 92 GLN A O 1
ATOM 761 N N . LEU A 1 93 ? -6.523 11.438 23.950 1.00 83.38 93 LEU A N 1
ATOM 762 C CA . LEU A 1 93 ? -7.245 12.693 24.203 1.00 83.38 93 LEU A CA 1
ATOM 763 C C . LEU A 1 93 ? -7.619 12.895 25.678 1.00 83.38 93 LEU A C 1
ATOM 765 O O . LEU A 1 93 ? -7.688 14.027 26.143 1.00 83.38 93 LEU A O 1
ATOM 769 N N . GLN A 1 94 ? -7.891 11.816 26.416 1.00 78.25 94 GLN A N 1
ATOM 770 C CA . GLN A 1 94 ? -8.170 11.885 27.856 1.00 78.25 94 GLN A CA 1
ATOM 771 C C . GLN A 1 94 ? -6.912 12.123 28.704 1.00 78.25 94 GLN A C 1
ATOM 773 O O . GLN A 1 94 ? -7.028 12.594 29.833 1.00 78.25 94 GLN A O 1
ATOM 778 N N . GLN A 1 95 ? -5.734 11.775 28.179 1.00 73.56 95 GLN A N 1
ATOM 779 C CA . GLN A 1 95 ? -4.439 11.967 28.838 1.00 73.56 95 GLN A CA 1
ATOM 780 C C . GLN A 1 95 ? -3.747 13.279 28.442 1.00 73.56 95 GLN A C 1
ATOM 782 O O . GLN A 1 95 ? -2.786 13.667 29.102 1.00 73.56 95 GLN A O 1
ATOM 787 N N . GLU A 1 96 ? -4.211 13.957 27.387 1.00 68.12 96 GLU A N 1
ATOM 788 C CA . GLU A 1 96 ? -3.771 15.314 27.056 1.00 68.12 96 GLU A CA 1
ATOM 789 C C . GLU A 1 96 ? -4.193 16.287 28.169 1.00 68.12 96 GLU A C 1
ATOM 791 O O . GLU A 1 96 ? -5.349 16.299 28.604 1.00 68.12 96 GLU A O 1
ATOM 796 N N . ASP A 1 97 ? -3.241 17.098 28.641 1.00 65.31 97 ASP A N 1
ATOM 797 C CA . ASP A 1 97 ? -3.484 18.122 29.656 1.00 65.31 97 ASP A CA 1
ATOM 798 C C . ASP A 1 97 ? -4.611 19.059 29.173 1.00 65.31 97 ASP A C 1
ATOM 800 O O . ASP A 1 97 ? -4.568 19.528 28.026 1.00 65.31 97 ASP A O 1
ATOM 804 N N . PRO A 1 98 ? -5.626 19.364 30.005 1.00 63.72 98 PRO A N 1
ATOM 805 C CA . PRO A 1 98 ? -6.710 20.269 29.639 1.00 63.72 98 PRO A CA 1
ATOM 806 C C . PRO A 1 98 ? -6.237 21.589 29.012 1.00 63.72 98 PRO A C 1
ATOM 808 O O . PRO A 1 98 ? -6.950 22.136 28.172 1.00 63.72 98 PRO A O 1
ATOM 811 N N . MET A 1 99 ? -5.048 22.088 29.375 1.00 61.69 99 MET A N 1
ATOM 812 C CA . MET A 1 99 ? -4.478 23.323 28.828 1.00 61.69 99 MET A CA 1
ATOM 813 C C . MET A 1 99 ? -3.996 23.222 27.375 1.00 61.69 99 MET A C 1
ATOM 815 O O . MET A 1 99 ? -4.102 24.207 26.639 1.0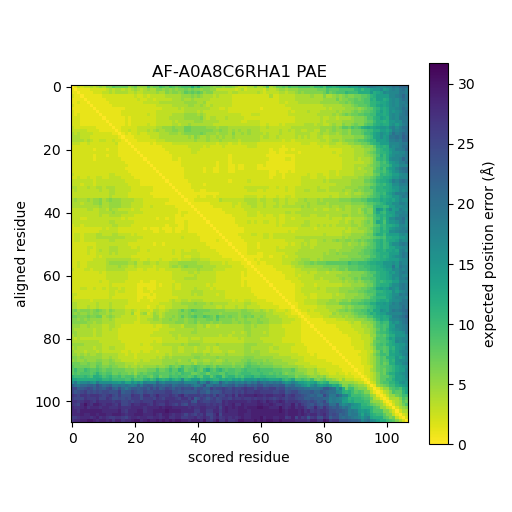0 61.69 99 MET A O 1
ATOM 819 N N . ASP A 1 100 ? -3.522 22.061 26.921 1.00 63.03 100 ASP A N 1
ATOM 820 C CA . ASP A 1 100 ? -3.104 21.871 25.524 1.00 63.03 100 ASP A CA 1
ATOM 821 C C . ASP A 1 100 ? -4.311 21.753 24.583 1.00 63.03 100 ASP A C 1
ATOM 823 O O . ASP A 1 100 ? -4.261 22.179 23.425 1.00 63.03 100 ASP A O 1
ATOM 827 N N . ARG A 1 101 ? -5.454 21.305 25.116 1.00 56.50 101 ARG A N 1
ATOM 828 C CA . ARG A 1 101 ? -6.734 21.232 24.400 1.00 56.50 101 ARG A CA 1
ATOM 829 C C . 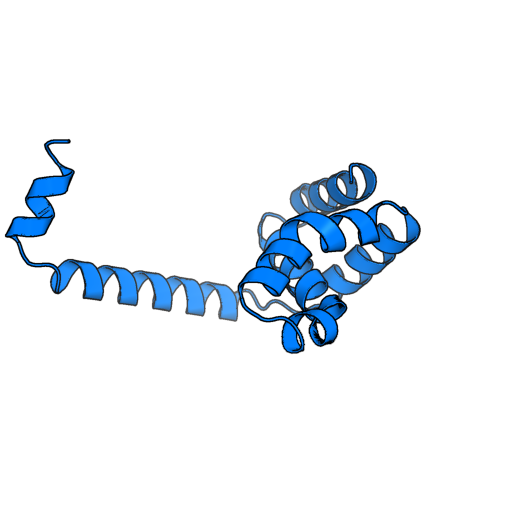ARG A 1 101 ? -7.254 22.606 23.954 1.00 56.50 101 ARG A C 1
ATOM 831 O O . ARG A 1 101 ? -7.904 22.702 22.915 1.00 56.50 101 ARG A O 1
ATOM 838 N N . TYR A 1 102 ? -6.952 23.672 24.702 1.00 53.78 102 TYR A N 1
ATOM 839 C CA . TYR A 1 102 ? -7.372 25.043 24.373 1.00 53.78 102 TYR A CA 1
ATOM 840 C C . TYR A 1 102 ? -6.461 25.744 23.356 1.00 53.78 102 TYR A C 1
ATOM 842 O O . TYR A 1 102 ? -6.915 26.675 22.693 1.00 53.78 102 TYR A O 1
ATOM 850 N N . LYS A 1 103 ? -5.207 25.309 23.170 1.00 53.50 103 LYS A N 1
ATOM 851 C CA . LYS A 1 103 ? -4.295 25.952 22.204 1.00 53.50 103 LYS A CA 1
ATOM 852 C C . LYS A 1 103 ? -4.690 25.728 20.742 1.00 53.50 103 LYS A C 1
ATOM 854 O O . LYS A 1 103 ? -4.424 26.595 19.920 1.00 53.50 103 LYS A O 1
ATOM 859 N N . PHE A 1 104 ? -5.359 24.619 20.425 1.00 52.91 104 PHE A N 1
ATOM 860 C CA . PHE A 1 104 ? -5.825 24.315 19.064 1.00 52.91 104 PHE A CA 1
ATOM 861 C C . PHE A 1 104 ? -7.133 25.015 18.665 1.00 52.91 104 PHE A C 1
ATOM 863 O O . PHE A 1 104 ? -7.513 24.950 17.503 1.00 52.91 104 PHE A O 1
ATOM 870 N N . VAL A 1 105 ? -7.836 25.668 19.598 1.00 53.59 105 VAL A N 1
ATOM 871 C CA . VAL A 1 105 ? -9.115 26.353 19.311 1.00 53.59 105 VAL A CA 1
ATOM 872 C C . VAL A 1 105 ? -8.911 27.834 18.945 1.00 53.59 105 VAL A C 1
ATOM 874 O O . VAL A 1 105 ? -9.811 28.457 18.391 1.00 53.59 105 VAL A O 1
ATOM 877 N N . TYR A 1 106 ? -7.732 28.400 19.226 1.00 46.69 106 TYR A N 1
ATOM 878 C CA . TYR A 1 106 ? -7.431 29.831 19.051 1.00 46.69 106 TYR A CA 1
ATOM 879 C C . TYR A 1 106 ? -6.337 30.138 18.006 1.00 46.69 106 TYR A C 1
ATOM 881 O O . TYR A 1 106 ? -5.860 31.272 17.946 1.00 46.69 106 TYR A O 1
ATOM 889 N N . LEU A 1 107 ? -5.957 29.158 17.181 1.00 43.50 107 LEU A N 1
ATOM 890 C CA . LEU A 1 107 ? -5.124 29.312 15.979 1.00 43.50 107 LEU A CA 1
ATOM 891 C C . LEU A 1 107 ? -5.866 28.725 14.778 1.00 43.50 107 LEU A C 1
ATOM 893 O O . LEU A 1 107 ? -5.727 29.303 13.679 1.00 43.50 107 LEU A O 1
#

Sequence (107 aa):
PLCMVFHIIDLLLCEGLNIIFHVALALLKTSKEDLLQADFEGALKFFRVQLPKRYRAEENARRLMEQACNIKVPTKKLKKYEKEYQAMRENQLQQEDPMDRYKFVYL

Solvent-accessible surface area (backbone atoms only — not comparable to full-atom values): 6076 Å² total; per-residue (Å²): 74,70,69,38,50,50,55,49,49,55,45,33,75,72,70,32,77,67,47,57,58,27,45,51,51,33,55,48,64,77,40,42,72,68,48,72,74,34,55,76,68,50,38,54,48,36,63,72,54,51,54,50,57,64,30,60,47,61,68,51,27,51,55,45,50,58,48,11,75,68,50,87,77,57,66,72,57,52,57,48,51,53,52,53,51,51,54,52,52,54,55,48,62,72,68,49,58,75,72,65,66,55,58,73,76,79,113

Organism: Nannospalax galili (NCBI:txid1026970)

Foldseek 3Di:
DVLLVVLLVVCCVVPNPCLVVLLVVLLCVVCVVVCVPDDPVSNVCCVVPVSVVQVPDNVSSVVSSVSSVVDDDDPVVVVVVVVVVVVVVVVVVVPPDPVVVVVVVPD

InterPro domains:
  IPR000195 Rab-GAP-TBC domain [PF23436] (1-87)
  IPR035969 Rab-GAP-TBC domain superfamily [SSF47923] (1-75)
  IPR050302 Rab GTPase-activating TBC domain-containing protein [PTHR47219] (1-103)

Secondary structure (DSSP, 8-state):
-HHHHHHHHHHHHHH-TTHHHHHHHHHHHHTHHHHHT--HHHHHHIIIIIHHHHTTSHHHHHHHHHHHHHS---HHHHHHHHHHHHHHHHHHHHHS-HHHHHHTT--

Radius of gyration: 18.71 Å; Cα contacts (8 Å, |Δi|>4): 54; chains: 1; bounding box: 34×42×48 Å